Protein AF-M1BIL8-F1 (afdb_monomer_lite)

Radius of gyration: 14.41 Å; chains: 1; bounding box: 32×32×38 Å

Sequence (78 aa):
MLCVSDENSFVLTVFGIQKEAMKQGDQVTLLDPICKFVDFEWEGKHYQFKSVRVNLLEQVLVNGNALSPNFAMHESLQ

Foldseek 3Di:
DDDPDPPDDEAEDEAQFAPVQDDPPKDKAFAPWDKDWDWDDDPNDTDTGIYTYDYDQQRIDTNNHRTDPVRGDDPPPD

Organism: Solanum tuberosum (NCBI:txid4113)

pLDDT: mean 89.26, std 11.15, range [41.09, 98.31]

InterPro domains:
  IPR032076 Tetratricopeptide repeat protein 5, OB fold domain [PF16669] (2-73)
  IPR038645 TTC5, OB fold domain superfamily [G3DSA:2.40.50.550] (1-78)

Secondary structure (DSSP, 8-state):
-EEEETTEEEEEEE-SB-GGG--TT--EEESS-EEEEEEEEETTEEEEEEEEEE-SGGGEEETTEEPPGGGB------

Structure (mmCIF, N/CA/C/O backbone):
data_AF-M1BIL8-F1
#
_entry.id   AF-M1BIL8-F1
#
loop_
_atom_site.group_PDB
_atom_site.id
_atom_site.type_symbol
_atom_site.label_atom_id
_atom_site.label_alt_id
_atom_site.label_comp_id
_atom_site.label_asym_id
_atom_site.label_entity_id
_atom_site.label_seq_id
_atom_site.pdbx_PDB_ins_code
_atom_site.Cartn_x
_atom_site.Cartn_y
_atom_site.Cartn_z
_atom_site.occupancy
_atom_site.B_iso_or_equiv
_atom_site.auth_seq_id
_atom_site.auth_comp_id
_atom_site.auth_asym_id
_atom_site.auth_atom_id
_atom_site.pdbx_PDB_model_num
ATOM 1 N N . MET A 1 1 ? 1.651 5.119 4.532 1.00 78.38 1 MET A N 1
ATOM 2 C CA . MET A 1 1 ? 0.230 5.465 4.315 1.00 78.38 1 MET A CA 1
ATOM 3 C C . MET A 1 1 ? 0.122 6.015 2.907 1.00 78.38 1 MET A C 1
ATOM 5 O O . MET A 1 1 ? 0.989 6.793 2.533 1.00 78.38 1 MET A O 1
ATOM 9 N N . LEU A 1 2 ? -0.859 5.563 2.131 1.00 85.06 2 LEU A N 1
ATOM 10 C CA . LEU A 1 2 ? -1.165 6.128 0.816 1.00 85.06 2 LEU A CA 1
ATOM 11 C C . LEU A 1 2 ? -2.360 7.060 0.949 1.00 85.06 2 LEU A C 1
ATOM 13 O O . LEU A 1 2 ? -3.338 6.673 1.584 1.00 85.06 2 LEU A O 1
ATOM 17 N N . CYS A 1 3 ? -2.282 8.231 0.327 1.00 83.38 3 CYS A N 1
ATOM 18 C CA . CYS A 1 3 ? -3.388 9.176 0.226 1.00 83.38 3 CYS A CA 1
ATOM 19 C C . CYS A 1 3 ? -3.815 9.238 -1.241 1.00 83.38 3 CYS A C 1
ATOM 21 O O . CYS A 1 3 ? -3.012 9.609 -2.095 1.00 83.38 3 CYS A O 1
ATOM 23 N N . VAL A 1 4 ? -5.049 8.827 -1.537 1.00 78.38 4 VAL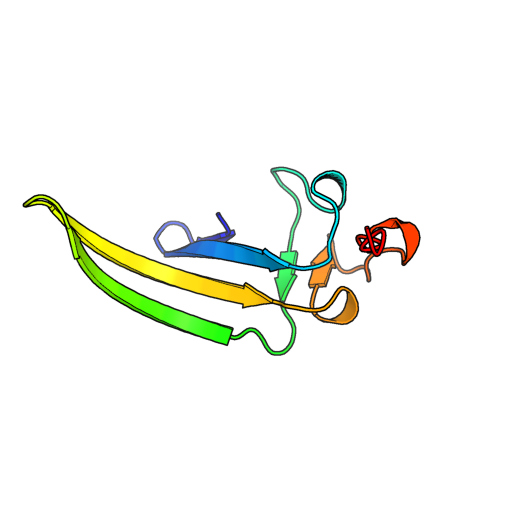 A N 1
ATOM 24 C CA . VAL A 1 4 ? -5.595 8.859 -2.909 1.00 78.38 4 VAL A CA 1
ATOM 25 C C . VAL A 1 4 ? -6.381 10.151 -3.146 1.00 78.38 4 VAL A C 1
ATOM 27 O O . VAL A 1 4 ? -6.361 10.701 -4.242 1.00 78.38 4 VAL A O 1
ATOM 30 N N . SER A 1 5 ? -7.051 10.646 -2.106 1.00 78.00 5 SER A N 1
ATOM 31 C CA . SER A 1 5 ? -7.753 11.931 -2.062 1.00 78.00 5 SER A CA 1
ATOM 32 C C . SER A 1 5 ? -7.803 12.436 -0.618 1.00 78.00 5 SER A C 1
ATOM 34 O O . SER A 1 5 ? -7.442 11.691 0.297 1.00 78.00 5 SER A O 1
ATOM 36 N N . ASP A 1 6 ? -8.294 13.661 -0.410 1.00 71.50 6 ASP A N 1
ATOM 37 C CA . ASP A 1 6 ? -8.344 14.330 0.903 1.00 71.50 6 ASP A CA 1
ATOM 38 C C . ASP A 1 6 ? -9.063 13.520 2.004 1.00 71.50 6 ASP A C 1
ATOM 40 O O . ASP A 1 6 ? -8.802 13.718 3.187 1.00 71.50 6 ASP A O 1
ATOM 44 N N . GLU A 1 7 ? -9.916 12.559 1.632 1.00 73.88 7 GLU A N 1
ATOM 45 C CA . GLU A 1 7 ? -10.709 11.746 2.567 1.00 73.88 7 GLU A CA 1
ATOM 46 C C . GLU A 1 7 ? -10.382 10.241 2.536 1.00 73.88 7 GLU A C 1
ATOM 48 O O . GLU A 1 7 ? -10.954 9.463 3.301 1.00 73.88 7 GLU A O 1
ATOM 53 N N . ASN A 1 8 ? -9.474 9.788 1.662 1.00 80.88 8 ASN A N 1
ATOM 54 C CA . ASN A 1 8 ? -9.178 8.361 1.502 1.00 80.88 8 ASN A CA 1
ATOM 55 C C . ASN A 1 8 ? -7.697 8.051 1.706 1.00 80.88 8 ASN A C 1
ATOM 57 O O . ASN A 1 8 ? -6.871 8.201 0.799 1.00 80.88 8 ASN A O 1
ATOM 61 N N . SER A 1 9 ? -7.417 7.504 2.889 1.00 88.62 9 SER A N 1
ATOM 62 C CA . SER A 1 9 ? -6.103 7.007 3.278 1.00 88.62 9 SER A CA 1
ATOM 63 C C . SER A 1 9 ? -6.106 5.494 3.470 1.00 88.62 9 SER A C 1
ATOM 65 O O . SER A 1 9 ? -7.057 4.912 3.995 1.00 88.62 9 SER A O 1
ATOM 67 N N . PHE A 1 10 ? -5.008 4.858 3.069 1.00 92.75 10 PHE A N 1
ATOM 68 C CA . PHE A 1 10 ? -4.810 3.416 3.172 1.00 92.75 10 PHE A CA 1
ATOM 69 C C . PHE A 1 10 ? -3.501 3.097 3.893 1.00 92.75 10 PHE A C 1
ATOM 71 O O . PHE A 1 10 ? -2.463 3.743 3.687 1.00 92.75 10 PHE A O 1
ATOM 78 N N . VAL A 1 11 ? -3.527 2.050 4.713 1.00 93.75 11 VAL A N 1
ATOM 79 C CA . VAL A 1 11 ? -2.305 1.440 5.238 1.00 93.75 11 VAL A CA 1
ATOM 80 C C . VAL A 1 11 ? -1.703 0.585 4.130 1.00 93.75 11 VAL A C 1
ATOM 82 O O . VAL A 1 11 ? -2.273 -0.436 3.759 1.00 93.75 11 VAL A O 1
ATOM 85 N N . LEU A 1 12 ? -0.558 1.014 3.602 1.00 93.00 12 LEU A N 1
ATOM 86 C CA . LEU A 1 12 ? 0.221 0.232 2.652 1.00 93.00 12 LEU A CA 1
ATOM 87 C C . LEU A 1 12 ? 1.187 -0.677 3.409 1.00 93.00 12 LEU A C 1
ATOM 89 O O . LEU A 1 12 ? 2.011 -0.189 4.185 1.00 93.00 12 LEU A O 1
ATOM 93 N N . THR A 1 13 ? 1.112 -1.973 3.138 1.00 92.25 13 THR A N 1
ATOM 94 C CA . THR A 1 13 ? 2.104 -2.958 3.565 1.00 92.25 13 THR A CA 1
ATOM 95 C C . THR A 1 13 ? 2.850 -3.466 2.339 1.00 92.25 13 THR A C 1
ATOM 97 O O . THR A 1 13 ? 2.242 -3.972 1.398 1.00 92.25 13 THR A O 1
ATOM 100 N N . VAL A 1 14 ? 4.172 -3.336 2.355 1.00 89.56 14 VAL A N 1
ATOM 101 C CA . VAL A 1 14 ? 5.043 -3.754 1.256 1.00 89.56 14 VAL A CA 1
ATOM 102 C C . VAL A 1 14 ? 5.989 -4.825 1.769 1.00 89.56 14 VAL A C 1
ATOM 104 O O . VAL A 1 14 ? 6.617 -4.638 2.810 1.00 89.56 14 VAL A O 1
ATOM 107 N N . PHE A 1 15 ? 6.076 -5.939 1.049 1.00 87.50 15 PHE A N 1
ATOM 108 C CA . PHE A 1 15 ? 7.030 -7.014 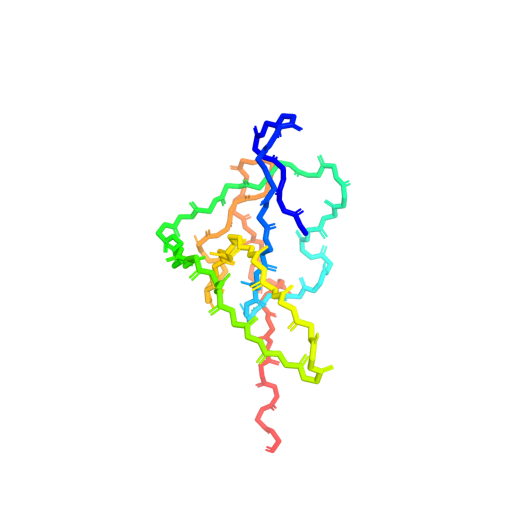1.319 1.00 87.50 15 PHE A CA 1
ATOM 109 C C . PHE A 1 15 ? 8.087 -7.065 0.220 1.00 87.50 15 PHE A C 1
ATOM 111 O O . PHE A 1 15 ? 7.804 -6.711 -0.920 1.00 87.50 15 PHE A O 1
ATOM 118 N N . GLY A 1 16 ? 9.300 -7.504 0.565 1.00 84.56 16 GLY A N 1
ATOM 119 C CA . GLY A 1 16 ? 10.355 -7.745 -0.422 1.00 84.56 16 GLY A CA 1
ATOM 120 C C . GLY A 1 16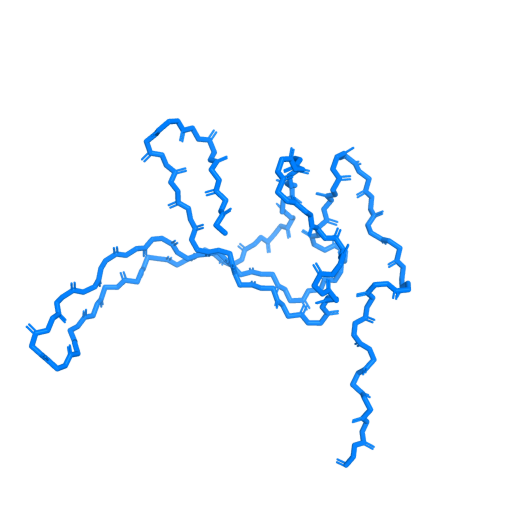 ? 10.940 -6.487 -1.076 1.00 84.56 16 GLY A C 1
ATOM 121 O O . GLY A 1 16 ? 11.701 -6.613 -2.029 1.00 84.56 16 GLY A O 1
ATOM 122 N N . ILE A 1 17 ? 10.620 -5.285 -0.582 1.00 88.44 17 ILE A N 1
ATOM 123 C CA . ILE A 1 17 ? 11.129 -4.007 -1.102 1.00 88.44 17 ILE A CA 1
ATOM 124 C C . ILE A 1 17 ? 11.799 -3.226 0.032 1.00 88.44 17 ILE A C 1
ATOM 126 O O . ILE A 1 17 ? 11.252 -3.109 1.129 1.00 88.44 17 ILE A O 1
ATOM 130 N N . GLN A 1 18 ? 12.987 -2.687 -0.233 1.00 89.75 18 GLN A N 1
ATOM 131 C CA . GLN A 1 18 ? 13.726 -1.837 0.696 1.00 89.75 18 GLN A CA 1
ATOM 132 C C . GLN A 1 18 ? 12.956 -0.547 0.999 1.00 89.75 18 GLN A C 1
ATOM 134 O O . GLN A 1 18 ? 12.315 0.047 0.131 1.00 89.75 18 GLN A O 1
ATOM 139 N N . LYS A 1 19 ? 13.071 -0.070 2.240 1.00 85.69 19 LYS A N 1
ATOM 140 C CA . LYS A 1 19 ? 12.399 1.144 2.735 1.00 85.69 19 LYS A CA 1
ATOM 141 C C . LYS A 1 19 ? 12.725 2.379 1.886 1.00 85.69 19 LYS A C 1
ATOM 143 O O . LYS A 1 19 ? 11.896 3.269 1.747 1.00 85.69 19 LYS A O 1
ATOM 148 N N . GLU A 1 20 ? 13.936 2.440 1.345 1.00 89.81 20 GLU A N 1
ATOM 149 C CA . GLU A 1 20 ? 14.476 3.574 0.597 1.00 89.81 20 GLU A CA 1
ATOM 150 C C . GLU A 1 20 ? 13.897 3.695 -0.821 1.00 89.81 20 GLU A C 1
ATOM 152 O O . GLU A 1 20 ? 14.114 4.717 -1.474 1.00 89.81 20 GLU A O 1
ATOM 157 N N . ALA A 1 21 ? 13.155 2.682 -1.282 1.00 90.56 21 ALA A N 1
ATOM 158 C CA . ALA A 1 21 ? 12.546 2.646 -2.609 1.00 90.56 21 ALA A CA 1
ATOM 159 C C . ALA A 1 21 ? 11.412 3.668 -2.790 1.00 90.56 21 ALA A C 1
ATOM 161 O O . ALA A 1 21 ? 11.083 4.021 -3.919 1.00 90.56 21 ALA A O 1
ATOM 162 N N . MET A 1 22 ? 10.808 4.133 -1.692 1.00 91.38 22 MET A N 1
ATOM 163 C CA . MET A 1 22 ? 9.721 5.113 -1.691 1.00 91.38 22 MET A CA 1
ATOM 164 C C . MET A 1 22 ? 9.947 6.150 -0.597 1.00 91.38 22 MET A C 1
ATOM 166 O O . MET A 1 22 ? 10.375 5.827 0.514 1.00 91.38 22 MET A O 1
ATOM 170 N N . LYS A 1 23 ? 9.617 7.404 -0.889 1.00 92.38 23 LYS A N 1
ATOM 171 C CA . LYS A 1 23 ? 9.742 8.529 0.038 1.00 92.38 23 LYS A CA 1
ATOM 172 C C . LYS A 1 23 ? 8.426 9.288 0.137 1.00 92.38 23 LYS A C 1
ATOM 174 O O . LYS A 1 23 ? 7.525 9.163 -0.688 1.00 92.38 23 LYS A O 1
ATOM 179 N N . GLN A 1 24 ? 8.301 10.088 1.192 1.00 91.50 24 GLN A N 1
ATOM 180 C CA . GLN A 1 24 ? 7.153 10.971 1.347 1.00 91.50 24 GLN A CA 1
ATOM 181 C C . GLN A 1 24 ? 7.079 11.951 0.168 1.00 91.50 24 GLN A C 1
ATOM 183 O O . GLN A 1 24 ? 8.077 12.577 -0.178 1.00 91.50 24 GLN A O 1
ATOM 188 N N . GLY A 1 25 ? 5.884 12.092 -0.408 1.00 91.25 25 GLY A N 1
ATOM 189 C CA . GLY A 1 25 ? 5.635 12.946 -1.571 1.00 91.25 25 GLY A CA 1
ATOM 190 C C . GLY A 1 25 ? 5.738 12.225 -2.916 1.00 91.25 25 GLY A C 1
ATOM 191 O O . GLY A 1 25 ? 5.286 12.784 -3.910 1.00 91.25 25 GLY A O 1
ATOM 192 N N . ASP A 1 26 ? 6.256 10.993 -2.957 1.00 93.81 26 ASP A N 1
ATOM 193 C CA . ASP A 1 26 ? 6.258 10.200 -4.185 1.00 93.81 26 ASP A CA 1
ATOM 194 C C . ASP A 1 26 ? 4.836 9.800 -4.595 1.00 93.81 26 ASP A C 1
ATOM 196 O O . ASP A 1 26 ? 4.011 9.389 -3.770 1.00 93.81 26 ASP A O 1
ATOM 200 N N . GLN A 1 27 ? 4.570 9.845 -5.899 1.00 94.38 27 GLN A N 1
ATOM 201 C CA . GLN A 1 27 ? 3.387 9.221 -6.471 1.00 94.38 27 GLN A CA 1
ATOM 202 C C . GLN A 1 27 ? 3.627 7.714 -6.582 1.00 94.38 27 GLN A C 1
ATOM 204 O O . GLN A 1 27 ? 4.537 7.274 -7.282 1.00 94.38 27 GLN A O 1
ATOM 209 N N . VAL A 1 28 ? 2.783 6.914 -5.934 1.00 94.12 28 VAL A N 1
ATOM 210 C CA . VAL A 1 28 ? 2.880 5.450 -5.963 1.00 94.12 28 VAL A CA 1
ATOM 211 C C . VAL A 1 28 ? 1.695 4.872 -6.727 1.00 94.12 28 VAL A C 1
ATOM 213 O O . VAL A 1 28 ? 0.544 5.130 -6.380 1.00 94.12 28 VAL A O 1
ATOM 216 N N . THR A 1 29 ? 1.974 4.067 -7.752 1.00 94.94 29 THR A N 1
ATOM 217 C CA . THR A 1 29 ? 0.967 3.252 -8.448 1.00 94.94 29 THR A CA 1
ATOM 218 C C . THR A 1 29 ? 1.166 1.797 -8.059 1.00 94.94 29 THR A C 1
ATOM 220 O O . THR A 1 29 ? 2.281 1.286 -8.137 1.00 94.94 29 THR A O 1
ATOM 223 N N . LEU A 1 30 ? 0.087 1.135 -7.641 1.00 94.69 30 LEU A N 1
ATOM 224 C CA . LEU A 1 30 ? 0.103 -0.275 -7.269 1.00 94.69 30 LEU A CA 1
ATOM 225 C C . LEU A 1 30 ? -0.607 -1.106 -8.335 1.00 94.69 30 LEU A C 1
ATOM 227 O O . LEU A 1 30 ? -1.748 -0.809 -8.692 1.00 94.69 30 LEU A O 1
ATOM 231 N N . LEU A 1 31 ? 0.057 -2.150 -8.817 1.00 95.19 31 LEU A N 1
ATOM 232 C CA . LEU A 1 31 ? -0.450 -3.076 -9.822 1.00 95.19 31 LEU A CA 1
ATOM 233 C C . LEU A 1 31 ? -0.895 -4.371 -9.140 1.00 95.19 31 LEU A C 1
ATOM 235 O O . LEU A 1 31 ? -0.129 -4.981 -8.396 1.00 95.19 31 LEU A O 1
ATOM 239 N N . ASP A 1 32 ? -2.140 -4.770 -9.394 1.00 95.00 32 ASP A N 1
ATOM 240 C CA . ASP A 1 32 ? -2.779 -5.944 -8.783 1.00 95.00 32 ASP A CA 1
ATOM 241 C C . ASP A 1 32 ? -2.624 -6.021 -7.242 1.00 95.00 32 ASP A C 1
ATOM 243 O O . ASP A 1 32 ? -2.118 -7.010 -6.700 1.00 95.00 32 ASP A O 1
ATOM 247 N N . PRO A 1 33 ? -2.978 -4.955 -6.494 1.00 95.12 33 PRO A N 1
ATOM 248 C CA . PRO A 1 33 ? -2.804 -4.957 -5.051 1.00 95.12 33 PRO A CA 1
ATOM 249 C C . PRO A 1 33 ? -3.862 -5.809 -4.339 1.00 95.12 33 PRO A C 1
ATOM 251 O O . PRO A 1 33 ? -5.035 -5.845 -4.714 1.00 95.12 33 PRO A O 1
ATOM 254 N N . ILE A 1 34 ? -3.478 -6.400 -3.208 1.00 94.50 34 ILE A N 1
ATOM 255 C CA . ILE A 1 34 ? -4.415 -7.079 -2.310 1.00 94.50 34 ILE A CA 1
ATOM 256 C C . ILE A 1 34 ? -5.036 -6.036 -1.380 1.00 94.50 34 ILE A C 1
ATOM 258 O O . ILE A 1 34 ? -4.381 -5.539 -0.462 1.00 94.50 34 ILE A O 1
ATOM 262 N N . CYS A 1 35 ? -6.313 -5.734 -1.590 1.00 93.94 35 CYS A N 1
ATOM 263 C CA . CYS A 1 35 ? -7.072 -4.789 -0.774 1.00 93.94 35 CYS A CA 1
ATOM 264 C C . CYS A 1 35 ? -7.906 -5.518 0.286 1.00 93.94 35 CYS A C 1
ATOM 266 O O . CYS A 1 35 ? -8.597 -6.492 -0.016 1.00 93.94 35 CYS A O 1
ATOM 268 N N . LYS A 1 36 ? -7.880 -5.030 1.530 1.00 95.44 36 LYS A N 1
ATOM 269 C CA . LYS A 1 36 ? -8.715 -5.533 2.630 1.00 95.44 36 LYS A CA 1
ATOM 270 C C . LYS A 1 36 ? -9.260 -4.384 3.467 1.00 95.44 36 LYS A C 1
ATOM 272 O O . LYS A 1 36 ? -8.533 -3.448 3.787 1.00 95.44 36 LYS A O 1
ATOM 277 N N . PHE A 1 37 ? -10.522 -4.479 3.867 1.00 95.62 37 PHE A N 1
ATOM 278 C CA . PHE A 1 37 ? -11.027 -3.703 4.994 1.00 95.62 37 PHE A CA 1
ATOM 279 C C . PHE A 1 37 ? -10.737 -4.489 6.272 1.00 95.62 37 PHE A C 1
ATOM 281 O O . PHE A 1 37 ? -11.071 -5.670 6.360 1.00 95.62 37 PHE A O 1
ATOM 288 N N . VAL A 1 38 ? -10.042 -3.855 7.209 1.00 96.31 38 VAL A N 1
ATOM 289 C CA . VAL A 1 38 ? -9.672 -4.438 8.494 1.00 96.31 38 VAL A CA 1
ATOM 290 C C . VAL A 1 38 ? -10.585 -3.841 9.549 1.00 96.31 38 VAL A C 1
ATOM 292 O O . VAL A 1 38 ? -10.658 -2.621 9.675 1.00 96.31 38 VAL A O 1
ATOM 295 N N . ASP A 1 39 ? -11.261 -4.719 10.280 1.00 97.38 39 ASP A N 1
ATOM 296 C CA . ASP A 1 39 ? -12.202 -4.388 11.343 1.00 97.38 39 ASP A CA 1
ATOM 297 C C . ASP A 1 39 ? -12.019 -5.411 12.471 1.00 97.38 39 ASP A C 1
ATOM 299 O O . ASP A 1 39 ? -12.283 -6.601 12.276 1.00 97.38 39 ASP A O 1
ATOM 303 N N . PHE A 1 40 ? -11.453 -4.981 13.600 1.00 97.38 40 PHE A N 1
ATOM 304 C CA . PHE A 1 40 ? -11.237 -5.851 14.759 1.00 97.38 40 PHE A CA 1
ATOM 305 C C . PHE A 1 40 ? -11.162 -5.070 16.071 1.00 97.38 40 PHE A C 1
ATOM 307 O O . PHE A 1 40 ? -10.854 -3.877 16.093 1.00 97.38 40 PHE A O 1
ATOM 314 N N . GLU A 1 41 ? -11.378 -5.773 17.181 1.00 98.31 41 GLU A N 1
ATOM 315 C CA . GLU A 1 41 ? -11.155 -5.258 18.530 1.00 98.31 41 GLU A CA 1
ATOM 316 C C . GLU A 1 41 ? -9.931 -5.911 19.175 1.00 98.31 41 GLU A C 1
ATOM 318 O O . GLU A 1 41 ? -9.721 -7.121 19.069 1.00 98.31 41 GLU A O 1
ATOM 323 N N . TRP A 1 42 ? -9.120 -5.111 19.865 1.00 97.50 42 TRP A N 1
ATOM 324 C CA . TRP A 1 42 ? -7.976 -5.591 20.635 1.00 97.50 42 TRP A CA 1
ATOM 325 C C . TRP A 1 42 ? -7.757 -4.712 21.867 1.00 97.50 42 TRP A C 1
ATOM 327 O O . TRP A 1 42 ? -7.797 -3.487 21.773 1.00 97.50 42 TRP A O 1
ATOM 337 N N . GLU A 1 43 ? -7.579 -5.343 23.032 1.00 97.56 43 GLU A N 1
ATOM 338 C CA . GLU A 1 43 ? -7.384 -4.666 24.327 1.00 97.56 43 GLU A CA 1
ATOM 339 C C . GLU A 1 43 ? -8.427 -3.566 24.622 1.00 97.56 43 GLU A C 1
ATOM 341 O O . GLU A 1 43 ? -8.113 -2.493 25.135 1.00 97.56 43 GLU A O 1
ATOM 346 N N . GLY A 1 44 ? -9.693 -3.823 24.272 1.00 97.62 44 GLY A N 1
ATOM 347 C CA . GLY A 1 44 ? -10.802 -2.887 24.492 1.00 97.62 44 GLY A CA 1
ATOM 348 C C . GLY A 1 44 ? -10.839 -1.692 23.533 1.00 97.62 44 GLY A C 1
ATOM 349 O O . GLY A 1 44 ? -11.582 -0.743 23.777 1.00 97.62 44 GLY A O 1
ATOM 350 N N . LYS A 1 45 ? -10.049 -1.711 22.454 1.00 98.25 45 LYS A N 1
ATOM 351 C CA . LYS A 1 45 ? -10.066 -0.698 21.391 1.00 98.25 45 LYS A CA 1
ATOM 352 C C . LYS A 1 45 ? -10.555 -1.302 20.083 1.00 98.25 45 LYS A C 1
ATOM 354 O O . LYS A 1 45 ? -10.149 -2.402 19.721 1.00 98.25 45 LYS A O 1
ATOM 359 N N . HIS A 1 46 ? -11.382 -0.548 19.365 1.00 98.06 46 HIS A N 1
ATOM 360 C CA . HIS A 1 46 ? -11.889 -0.907 18.043 1.00 98.06 46 HIS A CA 1
ATOM 361 C C . HIS A 1 46 ? -11.044 -0.247 16.950 1.00 98.06 46 HIS A C 1
ATOM 363 O O . HIS A 1 46 ? -10.781 0.956 16.999 1.00 98.06 46 HIS A O 1
ATOM 369 N N . TYR A 1 47 ? -10.596 -1.040 15.979 1.00 96.88 47 TYR A N 1
ATOM 370 C CA . TYR A 1 47 ? -9.729 -0.614 14.888 1.00 96.88 47 TYR A CA 1
ATOM 371 C C . TYR A 1 47 ? -10.421 -0.846 13.552 1.00 96.88 47 TYR A C 1
ATOM 373 O O . TYR A 1 47 ? -10.740 -1.981 13.204 1.00 96.88 47 TYR A O 1
ATOM 381 N N . GLN A 1 48 ? -10.578 0.228 12.778 1.00 96.56 48 GLN A N 1
ATOM 382 C CA . GLN A 1 48 ? -11.128 0.180 11.428 1.00 96.56 48 GLN A CA 1
ATOM 383 C C . GLN A 1 48 ? -10.215 0.921 10.459 1.00 96.56 48 GLN A C 1
ATOM 385 O O . GLN A 1 48 ? -9.934 2.108 10.634 1.00 96.56 48 GLN A O 1
ATOM 390 N N . PHE A 1 49 ? -9.733 0.228 9.429 1.00 94.31 49 PHE A N 1
ATOM 391 C CA . PHE A 1 49 ? -8.929 0.851 8.380 1.00 94.31 49 PHE A CA 1
ATOM 392 C C . PHE A 1 49 ? -8.938 0.046 7.083 1.00 94.31 49 PHE A C 1
ATOM 394 O O . PHE A 1 49 ? -9.158 -1.163 7.053 1.00 94.31 49 PHE A O 1
ATOM 401 N N . LYS A 1 50 ? -8.644 0.731 5.977 1.00 93.94 50 LYS A N 1
ATOM 402 C CA . LYS A 1 50 ? -8.408 0.094 4.681 1.00 93.94 50 LYS A CA 1
ATOM 403 C C . LYS A 1 50 ? -6.920 -0.243 4.563 1.00 93.94 50 LYS A C 1
ATOM 405 O O . LYS A 1 50 ? -6.063 0.626 4.734 1.00 93.94 50 LYS A O 1
ATOM 410 N N . SER A 1 51 ? -6.610 -1.500 4.277 1.00 94.88 51 SER A N 1
ATOM 411 C CA . SER A 1 51 ? -5.258 -2.008 4.062 1.00 94.88 51 SER A CA 1
ATOM 412 C C . SER A 1 51 ? -5.066 -2.393 2.602 1.00 94.88 51 SER A C 1
ATOM 414 O O . SER A 1 51 ? -5.952 -2.973 1.973 1.00 94.88 51 SER A O 1
ATOM 416 N N . VAL A 1 52 ? -3.893 -2.069 2.074 1.00 94.88 52 VAL A N 1
ATOM 417 C CA . VAL A 1 52 ? -3.453 -2.450 0.738 1.00 94.88 52 VAL A CA 1
ATOM 418 C C . VAL A 1 52 ? -2.092 -3.110 0.868 1.00 94.88 52 VAL A C 1
ATOM 420 O O . VAL A 1 52 ? -1.211 -2.597 1.559 1.00 94.88 52 VAL A O 1
ATOM 423 N N . ARG A 1 53 ? -1.917 -4.255 0.215 1.00 94.44 53 ARG A N 1
ATOM 424 C CA . ARG A 1 53 ? -0.683 -5.031 0.266 1.00 94.44 53 ARG A CA 1
ATOM 425 C C . ARG A 1 53 ? -0.180 -5.357 -1.133 1.00 94.44 53 ARG A C 1
ATOM 427 O O . ARG A 1 53 ? -0.951 -5.782 -1.988 1.00 94.44 53 ARG A O 1
ATOM 434 N N . VAL A 1 54 ? 1.128 -5.231 -1.307 1.00 93.25 54 VAL A N 1
ATOM 435 C CA . VAL A 1 54 ? 1.885 -5.729 -2.463 1.00 93.25 54 VAL A CA 1
ATOM 436 C C . VAL A 1 54 ? 3.016 -6.625 -1.971 1.00 93.25 54 VAL A C 1
ATOM 438 O O . VAL A 1 54 ? 3.534 -6.434 -0.866 1.00 93.25 54 VAL A O 1
ATOM 441 N N . ASN A 1 55 ? 3.361 -7.633 -2.768 1.00 90.06 55 ASN A N 1
ATOM 442 C CA . ASN A 1 55 ? 4.344 -8.653 -2.398 1.00 90.06 55 ASN A CA 1
ATOM 443 C C . ASN A 1 55 ? 5.610 -8.612 -3.252 1.00 90.06 55 ASN A C 1
ATOM 445 O O . ASN A 1 55 ? 6.626 -9.151 -2.827 1.00 90.06 55 ASN A O 1
ATOM 449 N N . LEU A 1 56 ? 5.531 -8.027 -4.448 1.00 88.94 56 LEU A N 1
ATOM 450 C CA . LEU A 1 56 ? 6.605 -8.047 -5.435 1.00 88.94 56 LEU A CA 1
ATOM 451 C C . LEU A 1 56 ? 6.972 -6.630 -5.870 1.00 88.94 56 LEU A C 1
ATOM 453 O O . LEU A 1 56 ? 6.120 -5.741 -5.919 1.00 88.94 56 LEU A O 1
ATOM 457 N N . LEU A 1 57 ? 8.238 -6.449 -6.243 1.00 91.62 57 LEU A N 1
ATOM 458 C CA . LEU A 1 57 ? 8.778 -5.180 -6.729 1.00 91.62 57 LEU A CA 1
ATOM 459 C C . LEU A 1 57 ? 8.038 -4.680 -7.979 1.00 91.62 57 LEU A C 1
ATOM 461 O O . LEU A 1 57 ? 7.674 -3.509 -8.054 1.00 91.62 57 LEU A O 1
ATOM 465 N N . GLU A 1 58 ? 7.747 -5.581 -8.920 1.00 91.88 58 GLU A N 1
ATOM 466 C CA . GLU A 1 58 ? 7.009 -5.277 -10.156 1.00 91.88 58 GLU A CA 1
ATOM 467 C C . GLU A 1 58 ? 5.568 -4.799 -9.936 1.00 91.88 58 GLU A C 1
ATOM 469 O O . GLU A 1 58 ? 4.975 -4.218 -10.842 1.00 91.88 58 GLU A O 1
ATOM 474 N N . GLN A 1 59 ? 4.999 -4.984 -8.741 1.00 94.25 59 GLN A N 1
ATOM 475 C CA . GLN A 1 59 ? 3.669 -4.462 -8.420 1.00 94.25 59 GLN A CA 1
ATOM 476 C C . GLN A 1 59 ? 3.680 -2.970 -8.068 1.00 94.25 59 GLN A C 1
ATOM 478 O O . GLN A 1 59 ? 2.626 -2.413 -7.768 1.00 94.25 59 GLN A O 1
ATOM 483 N N . VAL A 1 60 ? 4.842 -2.312 -8.057 1.00 94.56 60 VAL A N 1
ATOM 484 C CA . VAL A 1 60 ? 4.980 -0.931 -7.590 1.00 94.56 60 VAL A CA 1
ATOM 485 C C . VAL A 1 60 ? 5.677 -0.074 -8.639 1.00 94.56 60 VAL A C 1
ATOM 487 O O . VAL A 1 60 ? 6.801 -0.356 -9.053 1.00 94.56 60 VAL A O 1
ATOM 490 N N . LEU A 1 61 ? 5.025 1.028 -9.014 1.00 95.56 61 LEU A N 1
ATOM 491 C CA . LEU A 1 61 ? 5.643 2.116 -9.767 1.00 95.56 61 LEU A CA 1
ATOM 492 C C . LEU A 1 61 ? 5.761 3.350 -8.877 1.00 95.56 61 LEU A C 1
ATOM 494 O O . LEU A 1 61 ? 4.794 3.737 -8.215 1.00 95.56 61 LEU A O 1
ATOM 498 N N . VAL A 1 62 ? 6.920 3.999 -8.914 1.00 95.06 62 VAL A N 1
ATOM 499 C CA . VAL A 1 62 ? 7.207 5.230 -8.172 1.00 95.06 62 VAL A CA 1
ATOM 500 C C . VAL A 1 62 ? 7.466 6.355 -9.161 1.00 95.06 62 VAL A C 1
ATOM 502 O O . VAL A 1 62 ? 8.331 6.254 -10.032 1.00 95.06 62 VAL A O 1
ATOM 505 N N . ASN A 1 63 ? 6.676 7.424 -9.056 1.00 95.38 63 ASN A N 1
ATOM 506 C CA . ASN A 1 63 ? 6.669 8.555 -9.986 1.00 95.38 63 ASN A CA 1
ATOM 507 C C . ASN A 1 63 ? 6.552 8.095 -11.453 1.00 95.38 63 ASN A C 1
ATOM 509 O O . ASN A 1 63 ? 7.235 8.605 -12.338 1.00 95.38 63 ASN A O 1
ATOM 513 N N . GLY A 1 64 ? 5.728 7.065 -11.687 1.00 95.94 64 GLY A N 1
ATOM 514 C CA . GLY A 1 64 ? 5.500 6.454 -13.000 1.00 95.94 64 GLY A CA 1
ATOM 515 C C . GLY A 1 64 ? 6.562 5.450 -13.465 1.00 95.94 64 GLY A C 1
ATOM 516 O O . GLY A 1 64 ? 6.385 4.851 -14.521 1.00 95.94 64 GLY A O 1
ATOM 517 N N . ASN A 1 65 ? 7.634 5.223 -12.699 1.00 96.06 65 ASN A N 1
ATOM 518 C CA . ASN A 1 65 ? 8.737 4.342 -13.090 1.00 9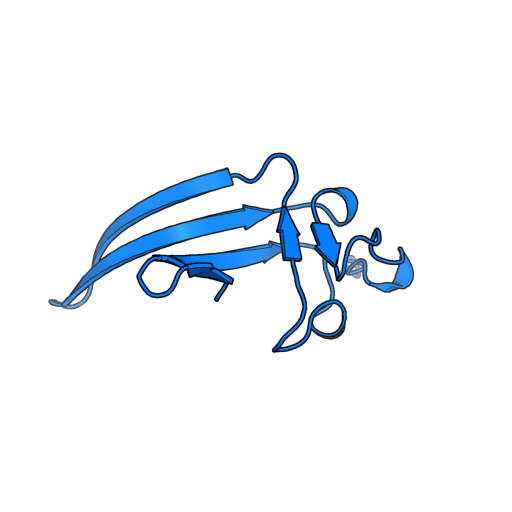6.06 65 ASN A CA 1
ATOM 519 C C . ASN A 1 65 ? 8.734 3.032 -12.301 1.00 96.06 65 ASN A C 1
ATOM 521 O O . ASN A 1 65 ? 8.451 3.023 -11.103 1.00 96.06 65 ASN A O 1
ATOM 525 N N . ALA A 1 66 ? 9.112 1.936 -12.960 1.00 95.31 66 ALA A N 1
ATOM 526 C CA . ALA A 1 66 ? 9.384 0.679 -12.276 1.00 95.31 66 ALA A CA 1
ATOM 527 C C . ALA A 1 66 ? 10.562 0.844 -11.306 1.00 95.31 66 ALA A C 1
ATOM 529 O O . ALA A 1 66 ? 11.542 1.536 -11.602 1.00 95.31 66 ALA A O 1
ATOM 530 N N . LEU A 1 67 ? 10.467 0.202 -10.145 1.00 93.25 67 LEU A N 1
ATOM 531 C CA . LEU A 1 67 ? 11.554 0.203 -9.177 1.00 93.25 67 LEU A CA 1
ATOM 532 C C . LEU A 1 67 ? 12.750 -0.609 -9.692 1.00 93.25 67 LEU A C 1
ATOM 534 O O . LEU A 1 67 ? 12.598 -1.659 -10.314 1.00 93.25 67 LEU A O 1
ATOM 538 N N . SER A 1 68 ? 13.959 -0.126 -9.402 1.00 92.88 68 SER A N 1
ATOM 539 C CA . SER A 1 68 ? 15.193 -0.852 -9.715 1.00 92.88 68 SER A CA 1
ATOM 540 C C . SER A 1 68 ? 15.268 -2.170 -8.931 1.00 92.88 68 SER A C 1
ATOM 542 O O . SER A 1 68 ? 14.998 -2.145 -7.727 1.00 92.88 68 SER A O 1
ATOM 544 N N . PRO A 1 69 ? 15.729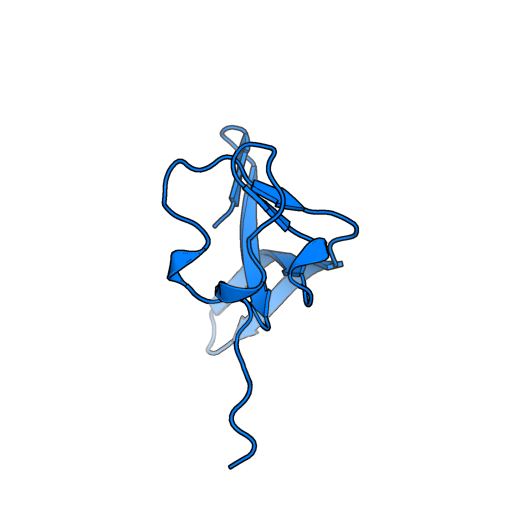 -3.283 -9.539 1.00 91.06 69 PRO A N 1
ATOM 545 C CA . PRO A 1 69 ? 15.969 -4.548 -8.837 1.00 91.06 69 PRO A CA 1
ATOM 546 C C . PRO A 1 69 ? 16.864 -4.420 -7.600 1.00 91.06 69 PRO A C 1
ATOM 548 O O . PRO A 1 69 ? 16.736 -5.207 -6.670 1.00 91.06 69 PRO A O 1
ATOM 551 N N . ASN A 1 70 ? 17.717 -3.393 -7.539 1.00 91.25 70 ASN A N 1
ATOM 552 C CA . ASN A 1 70 ? 18.559 -3.108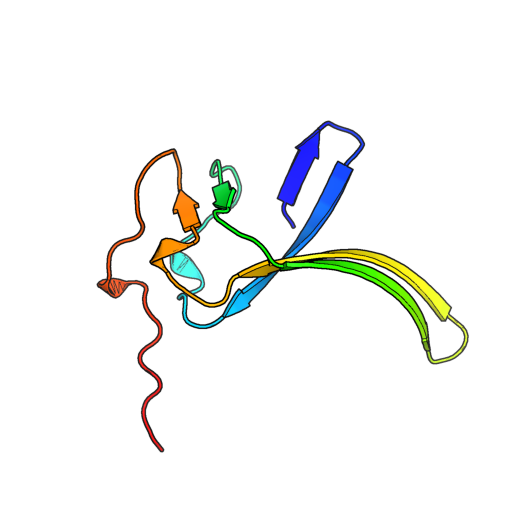 -6.373 1.00 91.25 70 ASN A CA 1
ATOM 553 C C . ASN A 1 70 ? 17.756 -2.766 -5.108 1.00 91.25 70 ASN A C 1
ATOM 555 O O . ASN A 1 70 ? 18.311 -2.810 -4.013 1.00 91.25 70 ASN A O 1
ATOM 559 N N . PHE A 1 71 ? 16.479 -2.402 -5.253 1.00 90.94 71 PHE A N 1
ATOM 560 C CA . PHE A 1 71 ? 15.556 -2.178 -4.143 1.00 90.94 71 PHE A CA 1
ATOM 561 C C . PHE A 1 71 ? 14.824 -3.443 -3.704 1.00 90.94 71 PHE A C 1
ATOM 563 O O . PHE A 1 71 ? 14.097 -3.388 -2.712 1.00 90.94 71 PHE A O 1
ATOM 570 N N . ALA A 1 72 ? 14.997 -4.574 -4.389 1.00 89.12 72 ALA A N 1
ATOM 571 C CA . ALA A 1 72 ? 14.521 -5.839 -3.861 1.00 89.12 72 ALA A CA 1
ATOM 572 C C . ALA A 1 72 ? 15.234 -6.123 -2.530 1.00 89.12 72 ALA A C 1
ATOM 574 O O . ALA A 1 72 ? 16.443 -5.906 -2.379 1.00 89.12 72 ALA A O 1
ATOM 575 N N . MET A 1 73 ? 14.485 -6.583 -1.532 1.00 84.06 73 MET A N 1
ATOM 576 C CA . MET A 1 73 ? 15.114 -7.182 -0.365 1.00 84.06 73 MET A CA 1
ATOM 577 C C . MET A 1 73 ? 15.623 -8.553 -0.782 1.00 84.06 73 MET A C 1
ATOM 579 O O . MET A 1 73 ? 14.847 -9.443 -1.120 1.00 84.06 73 MET A O 1
ATOM 583 N N . HIS A 1 74 ? 16.938 -8.722 -0.749 1.00 71.62 74 HIS A N 1
ATOM 584 C CA . HIS A 1 74 ? 17.517 -10.049 -0.730 1.00 71.62 74 HIS A CA 1
ATOM 585 C C . HIS A 1 74 ? 17.258 -10.602 0.667 1.00 71.62 74 HIS A C 1
ATOM 587 O O . HIS A 1 74 ? 17.843 -10.120 1.637 1.00 71.62 74 HIS A O 1
ATOM 593 N N . GLU A 1 75 ? 16.352 -11.570 0.795 1.00 59.66 75 GLU A N 1
ATOM 594 C CA . GLU A 1 75 ? 16.369 -12.416 1.980 1.00 59.66 75 GLU A CA 1
ATOM 595 C C . GLU A 1 75 ? 17.737 -13.099 1.994 1.00 59.66 75 GLU A C 1
ATOM 597 O O . GLU A 1 75 ? 18.019 -13.997 1.200 1.00 59.66 75 GLU A O 1
ATOM 602 N N . SER A 1 76 ? 18.630 -12.626 2.862 1.00 51.25 76 SER A N 1
ATOM 603 C CA . SER A 1 76 ? 19.734 -13.457 3.307 1.00 51.25 76 SER A CA 1
ATOM 604 C C . SER A 1 76 ? 19.077 -14.667 3.955 1.00 51.25 76 SER A C 1
ATOM 606 O O . SER A 1 76 ? 18.506 -14.539 5.035 1.00 51.25 76 SER A O 1
ATOM 608 N N . LEU A 1 77 ? 19.102 -15.809 3.269 1.00 44.91 77 LEU A N 1
ATOM 609 C CA . LEU A 1 77 ? 18.819 -17.107 3.869 1.00 44.91 77 LEU A CA 1
ATOM 610 C C . LEU A 1 77 ? 19.832 -17.287 5.012 1.00 44.91 77 LEU A C 1
ATOM 612 O O . LEU A 1 77 ? 20.973 -17.681 4.766 1.00 44.91 77 LEU A O 1
ATOM 616 N N . GLN A 1 78 ? 19.453 -16.886 6.225 1.00 41.09 78 GLN A N 1
ATOM 617 C CA . GLN A 1 78 ? 20.132 -17.258 7.465 1.00 41.09 78 GLN A CA 1
ATOM 618 C C . GLN A 1 78 ? 19.488 -18.514 8.031 1.00 41.09 78 GLN A C 1
ATOM 620 O O . GLN A 1 78 ? 18.238 -18.585 8.028 1.00 41.09 78 GLN A O 1
#